Protein AF-A0A453HGP1-F1 (afdb_monomer_lite)

Structure (mmCIF, N/CA/C/O backbone):
data_AF-A0A453HGP1-F1
#
_entry.id   AF-A0A453HGP1-F1
#
loop_
_atom_site.group_PDB
_atom_site.id
_atom_site.type_symbol
_atom_site.label_atom_id
_atom_site.label_alt_id
_atom_site.label_comp_id
_atom_site.label_asym_id
_atom_site.label_entity_id
_atom_site.label_seq_id
_atom_site.pdbx_PDB_ins_code
_atom_site.Cartn_x
_atom_site.Cartn_y
_atom_site.Cartn_z
_atom_site.occupancy
_atom_site.B_iso_or_equiv
_atom_site.auth_seq_id
_atom_site.auth_comp_id
_atom_site.auth_asym_id
_atom_site.auth_atom_id
_atom_site.pdbx_PDB_model_num
ATOM 1 N N . MET A 1 1 ? -3.078 -11.225 -8.364 1.00 53.66 1 MET A N 1
ATOM 2 C CA . MET A 1 1 ? -2.448 -10.036 -8.977 1.00 53.66 1 MET A CA 1
ATOM 3 C C . MET A 1 1 ? -1.332 -10.509 -9.899 1.00 53.66 1 MET A C 1
ATOM 5 O O . MET A 1 1 ? -0.664 -11.462 -9.531 1.00 53.66 1 MET A O 1
ATOM 9 N N . LYS A 1 2 ? -1.194 -9.941 -11.108 1.00 65.69 2 LYS A N 1
ATOM 10 C CA . LYS A 1 2 ? -0.290 -10.464 -12.161 1.00 65.69 2 LYS A CA 1
ATOM 11 C C . LYS A 1 2 ? 1.108 -9.820 -12.184 1.00 65.69 2 LYS A C 1
ATOM 13 O O . LYS A 1 2 ? 2.022 -10.400 -12.752 1.00 65.69 2 LYS A O 1
ATOM 18 N N . PHE A 1 3 ? 1.287 -8.638 -11.590 1.00 74.50 3 PHE A N 1
ATOM 19 C CA . PHE A 1 3 ? 2.574 -7.933 -11.568 1.00 74.50 3 PHE A CA 1
ATOM 20 C C . PHE A 1 3 ? 3.418 -8.357 -10.356 1.00 74.50 3 PHE A C 1
ATOM 22 O O . PHE A 1 3 ? 2.921 -8.286 -9.232 1.00 74.50 3 PHE A O 1
ATOM 29 N N . LYS A 1 4 ? 4.672 -8.790 -10.587 1.00 80.38 4 LYS A N 1
ATOM 30 C CA . LYS A 1 4 ? 5.626 -9.256 -9.551 1.00 80.38 4 LYS A CA 1
ATOM 31 C C . LYS A 1 4 ? 4.974 -10.229 -8.548 1.00 80.38 4 LYS A C 1
ATOM 33 O O . LYS A 1 4 ? 5.109 -10.063 -7.339 1.00 80.38 4 LYS A O 1
ATOM 38 N N . ASP A 1 5 ? 4.165 -11.159 -9.061 1.00 83.75 5 ASP A N 1
ATOM 39 C CA . ASP A 1 5 ? 3.382 -12.148 -8.297 1.00 83.75 5 ASP A CA 1
ATOM 40 C C . ASP A 1 5 ? 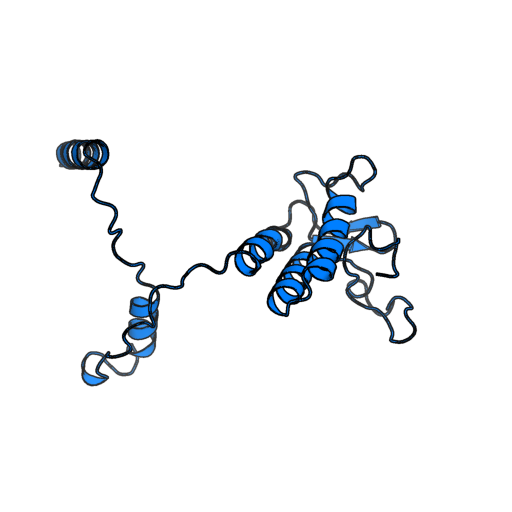2.414 -11.570 -7.243 1.00 83.75 5 ASP A C 1
ATOM 42 O O . ASP A 1 5 ? 1.852 -12.293 -6.425 1.00 83.75 5 ASP A O 1
ATOM 46 N N . GLY A 1 6 ? 2.156 -10.259 -7.289 1.00 84.31 6 GLY A N 1
ATOM 47 C CA . GLY A 1 6 ? 1.377 -9.535 -6.286 1.00 84.31 6 GLY A CA 1
ATOM 48 C C . GLY A 1 6 ? 2.183 -9.041 -5.084 1.00 84.31 6 GLY A C 1
ATOM 49 O O . GLY A 1 6 ? 1.628 -8.342 -4.243 1.00 84.31 6 GLY A O 1
ATOM 50 N N . ASN A 1 7 ? 3.493 -9.288 -5.034 1.00 91.81 7 ASN A N 1
ATOM 51 C CA . ASN A 1 7 ? 4.357 -8.995 -3.882 1.00 91.81 7 ASN A CA 1
ATOM 52 C C . ASN A 1 7 ? 4.848 -7.538 -3.824 1.00 91.81 7 ASN A C 1
ATOM 54 O O . ASN A 1 7 ? 5.888 -7.242 -3.227 1.00 91.81 7 ASN A O 1
ATOM 58 N N . ARG A 1 8 ? 4.146 -6.630 -4.511 1.00 93.50 8 ARG A N 1
ATOM 59 C CA . ARG A 1 8 ? 4.478 -5.201 -4.570 1.00 93.50 8 ARG A CA 1
ATOM 60 C C . ARG A 1 8 ? 3.305 -4.272 -4.286 1.00 93.50 8 ARG A C 1
ATOM 62 O O . ARG A 1 8 ? 3.539 -3.081 -4.148 1.00 93.50 8 ARG A O 1
ATOM 69 N N . GLY A 1 9 ? 2.081 -4.787 -4.180 1.00 95.62 9 GLY A N 1
ATOM 70 C CA . GLY A 1 9 ? 0.858 -3.988 -4.083 1.00 95.62 9 GLY A CA 1
ATOM 71 C C . GLY A 1 9 ? 0.178 -3.788 -5.440 1.00 95.62 9 GLY A C 1
ATOM 72 O O . GLY A 1 9 ? 0.463 -4.510 -6.399 1.00 95.62 9 GLY A O 1
ATOM 73 N N . ALA A 1 10 ? -0.743 -2.826 -5.516 1.00 96.94 10 ALA A N 1
ATOM 74 C CA . ALA A 1 10 ? -1.541 -2.574 -6.713 1.00 96.94 10 ALA A CA 1
ATOM 75 C C . ALA A 1 10 ? -0.898 -1.493 -7.597 1.00 96.94 10 ALA A C 1
ATOM 77 O O . ALA A 1 10 ? -0.698 -0.362 -7.154 1.00 96.94 10 ALA A O 1
ATOM 78 N N . ILE A 1 11 ? -0.587 -1.838 -8.851 1.00 96.06 11 ILE A N 1
ATOM 79 C CA . ILE A 1 11 ? -0.127 -0.871 -9.859 1.00 96.06 11 ILE A CA 1
ATOM 80 C C . ILE A 1 11 ? -1.279 0.067 -10.234 1.00 96.06 11 ILE A C 1
ATOM 82 O O . ILE A 1 11 ? -2.419 -0.378 -10.370 1.00 96.06 11 ILE A O 1
ATOM 86 N N . ASN A 1 12 ? -0.986 1.353 -10.412 1.00 97.00 12 ASN A N 1
ATOM 87 C CA . ASN A 1 12 ? -2.003 2.358 -10.715 1.00 97.00 12 ASN A CA 1
ATOM 88 C C . ASN A 1 12 ? -2.658 2.160 -12.091 1.00 97.00 12 ASN A C 1
ATOM 90 O O . ASN A 1 12 ? -3.848 2.425 -12.239 1.00 97.00 12 ASN A O 1
ATOM 94 N N . GLY A 1 13 ? -1.893 1.728 -13.099 1.00 95.62 13 GLY A N 1
ATOM 95 C CA . GLY A 1 13 ? -2.363 1.602 -14.475 1.00 95.62 13 GLY A CA 1
ATOM 96 C C . GLY A 1 13 ? -2.046 0.241 -15.089 1.00 95.62 13 GLY A C 1
ATOM 97 O O . GLY A 1 13 ? -0.892 -0.183 -15.160 1.00 95.62 13 GLY A O 1
ATOM 98 N N . MET A 1 14 ? -3.087 -0.433 -15.574 1.00 95.44 14 MET A N 1
ATOM 99 C CA . MET A 1 14 ? -2.992 -1.691 -16.311 1.00 95.44 14 MET A CA 1
ATOM 100 C C . MET A 1 14 ? -4.024 -1.689 -17.438 1.00 95.44 14 MET A C 1
ATOM 102 O O . MET A 1 14 ? -5.187 -1.345 -17.223 1.00 95.44 14 MET A O 1
ATOM 106 N N . TRP A 1 15 ? -3.603 -2.081 -18.636 1.00 94.44 15 TRP A N 1
ATOM 107 C CA . TRP A 1 15 ? -4.495 -2.259 -19.775 1.00 94.44 15 TRP A CA 1
ATOM 108 C C . TRP A 1 15 ? -5.385 -3.499 -19.594 1.00 94.44 15 TRP A C 1
ATOM 110 O O . TRP A 1 15 ? -5.013 -4.426 -18.870 1.00 94.44 15 TRP A O 1
ATOM 120 N N . PRO A 1 16 ? -6.548 -3.579 -20.273 1.00 94.00 16 PRO A N 1
ATOM 121 C CA . PRO A 1 16 ? -7.435 -4.744 -20.188 1.00 94.00 16 PRO A CA 1
ATOM 122 C C . PRO A 1 16 ? -6.778 -6.079 -20.580 1.00 94.00 16 PRO A C 1
ATOM 124 O O . PRO A 1 16 ? -7.220 -7.136 -20.134 1.00 94.00 16 PRO A O 1
ATOM 127 N N . ASP A 1 17 ? -5.717 -6.042 -21.391 1.00 93.31 17 ASP A N 1
ATOM 128 C CA . ASP A 1 17 ? -4.921 -7.217 -21.770 1.00 93.31 17 ASP A CA 1
ATOM 129 C C . ASP A 1 17 ? -3.937 -7.678 -20.671 1.00 93.31 17 ASP A C 1
ATOM 131 O O . ASP A 1 17 ? -3.339 -8.751 -20.772 1.00 93.31 17 ASP A O 1
ATOM 135 N N . GLY A 1 18 ? -3.810 -6.911 -19.584 1.00 89.25 18 GLY A N 1
ATOM 136 C CA . GLY A 1 18 ? -2.928 -7.174 -18.452 1.00 89.25 18 GLY A CA 1
ATOM 137 C C . GLY A 1 18 ? -1.529 -6.566 -18.573 1.00 89.25 18 GLY A C 1
ATOM 138 O O . GLY A 1 18 ? -0.714 -6.786 -17.675 1.00 89.25 18 GLY A O 1
ATOM 139 N N . THR A 1 19 ? -1.233 -5.820 -19.641 1.00 93.19 19 THR A N 1
ATOM 140 C CA . THR A 1 19 ? 0.034 -5.089 -19.783 1.00 93.19 19 THR A CA 1
ATOM 141 C C . THR A 1 19 ? 0.042 -3.817 -18.930 1.00 93.19 19 THR A C 1
ATOM 143 O O . THR A 1 19 ? -1.005 -3.248 -18.618 1.00 93.19 19 THR A O 1
ATOM 146 N N . LEU A 1 20 ? 1.228 -3.375 -18.502 1.00 92.75 20 LEU A N 1
ATOM 147 C CA . LEU A 1 20 ? 1.363 -2.152 -17.705 1.00 92.75 20 LEU A CA 1
ATOM 148 C C . LEU A 1 20 ? 1.079 -0.916 -18.559 1.00 92.75 20 LEU A C 1
ATOM 150 O O . LEU A 1 20 ? 1.526 -0.825 -19.704 1.00 92.75 20 LEU A O 1
ATOM 154 N N . ASP A 1 21 ? 0.387 0.062 -17.981 1.00 95.56 21 ASP A N 1
ATOM 155 C CA . ASP A 1 21 ? 0.220 1.357 -18.627 1.00 95.56 21 ASP A CA 1
ATOM 156 C C . ASP A 1 21 ? 1.483 2.216 -18.451 1.00 95.56 21 ASP A C 1
ATOM 158 O O . ASP A 1 21 ? 1.795 2.696 -17.359 1.00 95.56 21 ASP A O 1
ATOM 162 N N . MET A 1 22 ? 2.194 2.436 -19.558 1.00 94.81 22 MET A N 1
ATOM 163 C CA . MET A 1 22 ? 3.429 3.224 -19.624 1.00 94.81 22 MET A CA 1
ATOM 164 C C . MET A 1 22 ? 3.201 4.674 -20.088 1.00 94.81 22 MET A C 1
ATOM 166 O O . MET A 1 22 ? 4.166 5.373 -20.396 1.00 94.81 22 MET A O 1
ATOM 170 N N . SER A 1 23 ? 1.948 5.139 -20.169 1.00 95.50 23 SER A N 1
ATOM 171 C CA . SER A 1 23 ? 1.604 6.477 -20.672 1.00 95.50 23 SER A CA 1
ATOM 172 C C . SER A 1 23 ? 2.097 7.618 -19.778 1.00 95.50 23 SER A C 1
ATOM 174 O O . SER A 1 23 ? 2.385 8.710 -20.273 1.00 95.50 23 SER A O 1
ATOM 176 N N . THR A 1 24 ? 2.223 7.385 -18.468 1.00 96.38 24 THR A N 1
ATOM 177 C CA . THR A 1 24 ? 2.687 8.389 -17.506 1.00 96.38 24 THR A CA 1
ATOM 178 C C . THR A 1 24 ? 3.641 7.789 -16.478 1.00 96.38 24 THR A C 1
ATOM 180 O O . THR A 1 24 ? 3.714 6.580 -16.276 1.00 96.38 24 THR A O 1
ATOM 183 N N . MET A 1 25 ? 4.363 8.651 -15.759 1.00 95.88 25 MET A N 1
ATOM 184 C CA . MET A 1 25 ? 5.159 8.204 -14.614 1.00 95.88 25 MET A CA 1
ATOM 185 C C . MET A 1 25 ? 4.284 7.576 -13.522 1.00 95.88 25 MET A C 1
ATOM 187 O O . MET A 1 25 ? 4.718 6.634 -12.876 1.00 95.88 25 MET A O 1
ATOM 191 N N . GLN A 1 26 ? 3.072 8.091 -13.317 1.00 97.06 26 GLN A N 1
ATOM 192 C CA . GLN A 1 26 ? 2.200 7.683 -12.218 1.00 97.06 26 GLN A CA 1
ATOM 193 C C . GLN A 1 26 ? 1.472 6.369 -12.514 1.00 97.06 26 GLN A C 1
ATOM 195 O O . GLN A 1 26 ? 1.216 5.604 -11.592 1.00 97.06 26 GLN A O 1
ATOM 200 N N . SER A 1 27 ? 1.162 6.079 -13.781 1.00 96.12 27 SER A N 1
ATOM 201 C CA . SER A 1 27 ? 0.488 4.837 -14.185 1.00 96.12 27 SER A CA 1
ATOM 202 C C . SER A 1 27 ? 1.353 3.598 -13.935 1.00 96.12 27 SER A C 1
ATOM 204 O O . SER A 1 27 ? 0.837 2.557 -13.538 1.00 96.12 27 SER A O 1
ATOM 206 N N . ARG A 1 28 ? 2.678 3.734 -14.066 1.00 95.38 28 ARG A N 1
ATOM 207 C CA . ARG A 1 28 ? 3.669 2.679 -13.785 1.00 95.38 28 ARG A CA 1
ATOM 208 C C . ARG A 1 28 ? 4.126 2.601 -12.323 1.00 95.38 28 ARG A C 1
ATOM 210 O O . ARG A 1 28 ? 5.096 1.911 -12.016 1.00 95.38 28 ARG A O 1
ATOM 217 N N . GLU A 1 29 ? 3.477 3.336 -11.428 1.00 97.44 29 GLU A N 1
ATOM 218 C CA . GLU A 1 29 ? 3.788 3.330 -10.001 1.00 97.44 29 GLU A CA 1
ATOM 219 C C . GLU A 1 29 ? 2.778 2.510 -9.202 1.00 97.44 29 GLU A C 1
ATOM 221 O O . GLU A 1 29 ? 1.609 2.373 -9.564 1.00 97.44 29 GLU A O 1
ATOM 226 N N . ILE A 1 30 ? 3.247 2.011 -8.066 1.00 98.00 30 ILE A N 1
ATOM 227 C CA . ILE A 1 30 ? 2.429 1.466 -6.994 1.00 98.00 30 ILE A CA 1
ATOM 228 C C . ILE A 1 30 ? 2.455 2.470 -5.860 1.00 98.00 30 ILE A C 1
ATOM 230 O O . ILE A 1 30 ? 3.527 2.863 -5.400 1.00 98.00 30 ILE A O 1
ATOM 234 N N . TRP A 1 31 ? 1.279 2.908 -5.424 1.00 98.44 31 TRP A N 1
ATOM 235 C CA . TRP A 1 31 ? 1.145 3.848 -4.316 1.00 98.44 31 TRP A CA 1
ATOM 236 C C . TRP A 1 31 ? 0.670 3.076 -3.081 1.00 98.44 31 TRP A C 1
ATOM 238 O O . TRP A 1 31 ? -0.473 2.606 -3.070 1.00 98.44 31 TRP A O 1
ATOM 248 N N . PRO A 1 32 ? 1.485 2.930 -2.018 1.00 98.12 32 PRO A N 1
ATOM 249 C CA . PRO A 1 32 ? 1.130 2.120 -0.851 1.00 98.12 32 PRO A CA 1
ATOM 250 C C . PRO A 1 32 ? -0.156 2.593 -0.186 1.00 98.12 32 PRO A C 1
ATOM 252 O O . PRO A 1 32 ? -1.011 1.791 0.173 1.00 98.12 32 PRO A O 1
ATOM 255 N N . GLY A 1 33 ? -0.331 3.913 -0.084 1.00 98.38 33 GLY A N 1
ATOM 256 C CA . GLY A 1 33 ? -1.546 4.494 0.477 1.00 98.38 33 GLY A CA 1
ATOM 257 C C . GLY A 1 33 ? -2.802 4.196 -0.347 1.00 98.38 33 GLY A C 1
ATOM 258 O O . GLY A 1 33 ? -3.847 3.908 0.228 1.00 98.38 33 GLY A O 1
ATOM 259 N N . VAL A 1 34 ? -2.701 4.204 -1.682 1.00 98.50 34 VAL A N 1
ATOM 260 C CA . VAL A 1 34 ? -3.815 3.803 -2.564 1.00 98.50 34 VAL A CA 1
ATOM 261 C C . VAL A 1 34 ? -4.068 2.306 -2.453 1.00 98.50 34 VAL A C 1
ATOM 263 O O . VAL A 1 34 ? -5.216 1.895 -2.359 1.00 98.50 34 VAL A O 1
ATOM 266 N N . THR A 1 35 ? -3.012 1.495 -2.386 1.00 98.44 35 THR A N 1
ATOM 267 C CA . THR A 1 35 ? -3.125 0.040 -2.232 1.00 98.44 35 THR A CA 1
ATOM 268 C C . THR A 1 35 ? -3.831 -0.332 -0.926 1.00 98.44 35 THR A C 1
ATOM 270 O O . THR A 1 35 ? -4.727 -1.170 -0.938 1.00 98.44 35 THR A O 1
ATOM 273 N N . TYR A 1 36 ? -3.501 0.321 0.193 1.00 98.56 36 TYR A N 1
ATOM 274 C CA . TYR A 1 36 ? -4.200 0.096 1.460 1.00 98.56 36 TYR A CA 1
ATOM 275 C C . TYR A 1 36 ? -5.655 0.570 1.436 1.00 98.56 36 TYR A C 1
ATOM 277 O O . TYR A 1 36 ? -6.525 -0.122 1.959 1.00 98.56 36 TYR A O 1
ATOM 285 N N . ALA A 1 37 ? -5.943 1.714 0.810 1.00 98.50 37 ALA A N 1
ATOM 286 C CA . ALA A 1 37 ? -7.319 2.181 0.642 1.00 98.50 37 ALA A CA 1
ATOM 287 C C . ALA A 1 37 ? -8.145 1.230 -0.247 1.00 98.50 37 ALA A C 1
ATOM 289 O O . ALA A 1 37 ? -9.299 0.933 0.066 1.00 98.50 37 ALA A O 1
ATOM 290 N N . LEU A 1 38 ? -7.542 0.702 -1.316 1.00 98.31 38 LEU A N 1
ATOM 291 C CA . LEU A 1 38 ? -8.141 -0.319 -2.174 1.00 98.31 38 LEU A CA 1
ATOM 292 C C . LEU A 1 38 ? -8.403 -1.610 -1.393 1.00 98.31 38 LEU A C 1
ATOM 294 O O . LEU A 1 38 ? -9.506 -2.138 -1.459 1.00 98.31 38 LEU A O 1
ATOM 298 N N . ALA A 1 39 ? -7.432 -2.077 -0.607 1.00 98.44 39 ALA A N 1
ATOM 299 C CA . ALA A 1 39 ? -7.589 -3.244 0.255 1.00 98.44 39 ALA A CA 1
ATOM 300 C C . ALA A 1 39 ? -8.730 -3.067 1.271 1.00 98.44 39 ALA A C 1
ATOM 302 O O . ALA A 1 39 ? -9.552 -3.964 1.438 1.00 98.44 39 ALA A O 1
ATOM 303 N N . ALA A 1 40 ? -8.825 -1.898 1.911 1.00 98.06 40 ALA A N 1
ATOM 304 C CA . ALA A 1 40 ? -9.930 -1.583 2.813 1.00 98.06 40 ALA A CA 1
ATOM 305 C C . ALA A 1 40 ? -11.285 -1.600 2.086 1.00 98.06 40 ALA A C 1
ATOM 307 O O . ALA A 1 40 ? -12.252 -2.137 2.619 1.00 98.06 40 ALA A O 1
ATOM 308 N N . SER A 1 41 ? -11.341 -1.070 0.861 1.00 97.88 41 SER A N 1
ATOM 309 C CA . SER A 1 41 ? -12.556 -1.075 0.033 1.00 97.88 41 SER A CA 1
ATOM 310 C C . SER A 1 41 ? -12.959 -2.499 -0.363 1.00 97.88 41 SER A C 1
ATOM 312 O O . SER A 1 41 ? -14.119 -2.864 -0.234 1.00 97.88 41 SER A O 1
ATOM 314 N N . MET A 1 42 ? -11.998 -3.340 -0.760 1.00 97.94 42 MET A N 1
ATOM 315 C CA . MET A 1 42 ? -12.236 -4.765 -1.024 1.00 97.94 42 MET A CA 1
ATOM 316 C C . MET A 1 42 ? -12.846 -5.462 0.197 1.00 97.94 42 MET A C 1
ATOM 318 O O . MET A 1 42 ? -13.846 -6.158 0.067 1.00 97.94 42 MET A O 1
ATOM 322 N N . ILE A 1 43 ? -12.300 -5.223 1.394 1.00 97.56 43 ILE A N 1
ATOM 323 C CA . ILE A 1 43 ? -12.830 -5.795 2.640 1.00 97.56 43 ILE A CA 1
ATOM 324 C C . ILE A 1 43 ? -14.258 -5.298 2.916 1.00 97.56 43 ILE A C 1
ATOM 326 O O . ILE A 1 43 ? -15.106 -6.098 3.305 1.00 97.56 43 ILE A O 1
ATOM 330 N N . GLN A 1 44 ? -14.544 -4.010 2.691 1.00 94.94 44 GLN A N 1
ATOM 331 C CA . GLN A 1 44 ? -15.892 -3.443 2.850 1.00 94.94 44 GLN A CA 1
ATOM 332 C C . GLN A 1 44 ? -16.913 -4.079 1.897 1.00 94.94 44 GLN A C 1
ATOM 334 O O . GLN A 1 44 ? -18.051 -4.309 2.296 1.00 94.94 44 GLN A O 1
ATOM 339 N N . GLU A 1 45 ? -16.489 -4.426 0.684 1.00 95.88 45 GLU A N 1
ATOM 340 C CA . GLU A 1 45 ? -17.303 -5.122 -0.322 1.00 95.88 45 GLU A CA 1
ATOM 341 C C . GLU A 1 45 ? -17.325 -6.656 -0.136 1.00 95.88 45 GLU A C 1
ATOM 343 O O . GLU A 1 45 ? -17.829 -7.389 -0.984 1.00 95.88 45 GLU A O 1
ATOM 348 N N . GLY A 1 46 ? -16.779 -7.176 0.970 1.00 95.12 46 GLY A N 1
ATOM 349 C CA . GLY A 1 46 ? -16.782 -8.608 1.293 1.00 95.12 46 GLY A CA 1
ATOM 350 C C . GLY A 1 46 ? -15.673 -9.434 0.629 1.00 95.12 46 GLY A C 1
ATOM 351 O O . GLY A 1 46 ? -15.594 -10.640 0.858 1.00 95.12 46 GLY A O 1
ATOM 352 N N . MET A 1 47 ? -14.774 -8.806 -0.130 1.00 97.81 47 MET A N 1
ATOM 353 C CA . MET A 1 47 ? -13.595 -9.423 -0.755 1.00 97.81 47 MET A CA 1
ATOM 354 C C . MET A 1 47 ? -12.411 -9.457 0.225 1.00 97.81 47 MET A C 1
ATOM 356 O O . MET A 1 47 ? -11.377 -8.810 0.030 1.00 9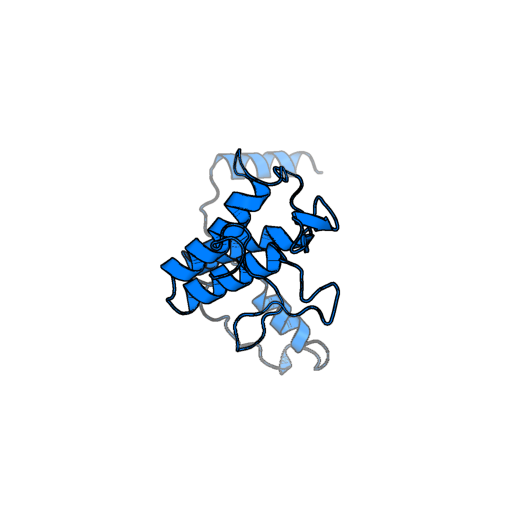7.81 47 MET A O 1
ATOM 360 N N . VAL A 1 48 ? -12.596 -10.141 1.356 1.00 96.81 48 VAL A N 1
ATOM 361 C CA . VAL A 1 48 ? -11.660 -10.079 2.491 1.00 96.81 48 VAL A CA 1
ATOM 362 C C . VAL A 1 48 ? -10.285 -10.647 2.130 1.00 96.81 48 VAL A C 1
ATOM 364 O O . VAL A 1 48 ? -9.265 -10.022 2.427 1.00 96.81 48 VAL A O 1
ATOM 367 N N . GLU A 1 49 ? -10.245 -11.804 1.467 1.00 97.06 49 GLU A N 1
ATOM 368 C CA . GLU A 1 49 ? -8.993 -12.461 1.075 1.00 97.06 49 GLU A CA 1
ATOM 369 C C . GLU A 1 49 ? -8.215 -11.622 0.055 1.00 97.06 49 GLU A C 1
ATOM 371 O O . GLU A 1 49 ? -7.010 -11.414 0.205 1.00 97.06 49 GLU A O 1
ATOM 376 N N . GLU A 1 50 ? -8.895 -11.077 -0.955 1.00 97.31 50 GLU A N 1
ATOM 377 C CA . GLU A 1 50 ? -8.295 -10.205 -1.961 1.00 97.31 50 GLU A CA 1
ATOM 378 C C . GLU A 1 50 ? -7.788 -8.901 -1.353 1.00 97.31 50 GLU A C 1
ATOM 380 O O . GLU A 1 50 ? -6.708 -8.435 -1.727 1.00 97.31 50 GLU A O 1
ATOM 385 N N . GLY A 1 51 ? -8.528 -8.331 -0.399 1.00 97.88 51 GLY A N 1
ATOM 386 C CA . GLY A 1 51 ? -8.115 -7.138 0.327 1.00 97.88 51 GLY A CA 1
ATOM 387 C C . GLY A 1 51 ? -6.810 -7.365 1.087 1.00 97.88 51 GLY A C 1
ATOM 388 O O . GLY A 1 51 ? -5.846 -6.619 0.895 1.00 97.88 51 GLY A O 1
ATOM 389 N N . PHE A 1 52 ? -6.724 -8.437 1.879 1.00 97.94 52 PHE A N 1
ATOM 390 C CA . PHE A 1 52 ? -5.488 -8.770 2.591 1.00 97.94 52 PHE A CA 1
ATOM 391 C C . PHE A 1 52 ? -4.340 -9.109 1.648 1.00 97.94 52 PHE A C 1
ATOM 393 O O . PHE A 1 52 ? -3.248 -8.581 1.833 1.00 97.94 52 PHE A O 1
ATOM 400 N N . LYS A 1 53 ? -4.581 -9.897 0.597 1.00 97.25 53 LYS A N 1
ATOM 401 C CA . LYS A 1 53 ? -3.562 -10.212 -0.414 1.00 97.25 53 LYS A CA 1
ATOM 402 C C . LYS A 1 53 ? -3.046 -8.960 -1.130 1.00 97.25 53 LYS A C 1
ATOM 404 O O . LYS A 1 53 ? -1.873 -8.868 -1.483 1.00 97.25 53 LYS A O 1
ATOM 409 N N . THR A 1 54 ? -3.912 -7.972 -1.338 1.00 97.44 54 THR A N 1
ATOM 410 C CA . THR A 1 54 ? -3.538 -6.680 -1.927 1.00 97.44 54 THR A CA 1
ATOM 411 C C . THR A 1 54 ? -2.646 -5.870 -0.985 1.00 97.44 54 THR A C 1
ATOM 413 O O . THR A 1 54 ? -1.608 -5.359 -1.410 1.00 97.44 54 THR A O 1
ATOM 416 N N . ALA A 1 55 ? -3.003 -5.797 0.300 1.00 97.81 55 ALA A N 1
ATOM 417 C CA . ALA A 1 55 ? -2.203 -5.129 1.327 1.00 97.81 55 ALA A CA 1
ATOM 418 C C . ALA A 1 55 ? -0.868 -5.848 1.613 1.00 97.81 55 ALA A C 1
ATOM 420 O O . ALA A 1 55 ? 0.152 -5.191 1.829 1.00 97.81 55 ALA A O 1
ATOM 421 N N . GLU A 1 56 ? -0.853 -7.181 1.568 1.00 97.06 56 GLU A N 1
ATOM 422 C CA . GLU A 1 56 ? 0.326 -8.030 1.774 1.00 97.06 56 GLU A CA 1
ATOM 423 C C . GLU A 1 56 ? 1.445 -7.701 0.776 1.00 97.06 56 GLU A C 1
ATOM 425 O O . GLU A 1 56 ? 2.617 -7.662 1.145 1.00 97.06 56 GLU A O 1
ATOM 430 N N . GLY A 1 57 ? 1.102 -7.335 -0.461 1.00 96.50 57 GLY A N 1
ATOM 431 C CA . GLY A 1 57 ? 2.088 -6.873 -1.436 1.00 96.50 57 GLY A CA 1
ATOM 432 C C . GLY A 1 57 ? 2.884 -5.645 -0.973 1.00 96.50 57 GLY A C 1
ATOM 433 O O . GLY A 1 57 ? 4.083 -5.547 -1.234 1.00 96.50 57 GLY A O 1
ATOM 434 N N . VAL A 1 58 ? 2.252 -4.728 -0.235 1.00 97.06 58 VAL A N 1
ATOM 435 C CA . VAL A 1 58 ? 2.929 -3.563 0.360 1.00 97.06 58 VAL A CA 1
ATOM 436 C C . VAL A 1 58 ? 3.807 -3.986 1.536 1.00 97.06 58 VAL A C 1
ATOM 438 O O . VAL A 1 58 ? 4.917 -3.474 1.683 1.00 97.06 58 VAL A O 1
ATOM 441 N N . TYR A 1 59 ? 3.348 -4.939 2.352 1.00 96.44 59 TYR A N 1
ATOM 442 C CA . TYR A 1 59 ? 4.153 -5.529 3.423 1.00 96.44 59 TYR A CA 1
ATOM 443 C C . TYR A 1 59 ? 5.421 -6.191 2.868 1.00 96.44 59 TYR A C 1
ATOM 445 O O . TYR A 1 59 ? 6.520 -5.889 3.334 1.00 96.44 59 TYR A O 1
ATOM 453 N N . HIS A 1 60 ? 5.298 -7.016 1.826 1.00 96.50 60 HIS A N 1
ATOM 454 C CA . HIS A 1 60 ? 6.448 -7.650 1.187 1.00 96.50 60 HIS A CA 1
ATOM 455 C C . HIS A 1 60 ? 7.432 -6.632 0.614 1.00 96.50 60 HIS A C 1
ATOM 457 O O . HIS A 1 60 ? 8.636 -6.783 0.801 1.00 96.50 60 HIS A O 1
ATOM 463 N N . ALA A 1 61 ? 6.944 -5.575 -0.034 1.00 95.38 61 ALA A N 1
ATOM 464 C CA . ALA A 1 61 ? 7.811 -4.534 -0.569 1.00 95.38 61 ALA A CA 1
ATOM 465 C C . ALA A 1 61 ? 8.511 -3.721 0.531 1.00 95.38 61 ALA A C 1
ATOM 467 O O . ALA A 1 61 ? 9.710 -3.484 0.447 1.00 95.38 61 ALA A O 1
ATOM 468 N N . ALA A 1 62 ? 7.790 -3.275 1.560 1.00 95.94 62 ALA A N 1
ATOM 469 C CA . ALA A 1 62 ? 8.320 -2.294 2.507 1.00 95.94 62 ALA A CA 1
ATOM 470 C C . ALA A 1 62 ? 8.965 -2.906 3.763 1.00 95.94 62 ALA A C 1
ATOM 472 O O . ALA A 1 62 ? 9.901 -2.315 4.300 1.00 95.94 62 ALA A O 1
ATOM 473 N N . TRP A 1 63 ? 8.479 -4.058 4.233 1.00 95.00 63 TRP A N 1
ATOM 474 C CA . TRP A 1 63 ? 8.778 -4.592 5.570 1.00 95.00 63 TRP A CA 1
ATOM 475 C C . TRP A 1 63 ? 9.425 -5.982 5.583 1.00 95.00 63 TRP A C 1
ATOM 477 O O . TRP A 1 63 ? 10.033 -6.339 6.591 1.00 95.00 63 TRP A O 1
ATOM 487 N N . SER A 1 64 ? 9.308 -6.769 4.508 1.00 94.81 64 SER A N 1
ATOM 488 C CA . SER A 1 64 ? 9.958 -8.087 4.423 1.00 94.81 64 SER A CA 1
ATOM 489 C C . SER A 1 64 ? 11.486 -7.970 4.398 1.00 94.81 64 SER A C 1
ATOM 491 O O . SER A 1 64 ? 12.036 -7.012 3.855 1.00 94.81 64 SER A O 1
ATOM 493 N N . SER A 1 65 ? 12.178 -8.994 4.909 1.00 91.81 65 SER A N 1
ATOM 494 C CA . SER A 1 65 ? 13.638 -9.134 4.802 1.00 91.81 65 SER A CA 1
ATOM 495 C C . SER A 1 65 ? 14.131 -9.211 3.355 1.00 91.81 65 SER A C 1
ATOM 497 O O . SER A 1 65 ? 15.257 -8.820 3.071 1.00 91.81 65 SER A O 1
ATOM 499 N N . GLU A 1 66 ? 13.284 -9.699 2.449 1.00 90.94 66 GLU A N 1
ATOM 500 C CA . GLU A 1 66 ? 13.541 -9.785 1.002 1.00 90.94 66 GLU A CA 1
ATOM 501 C C . GLU A 1 66 ? 12.913 -8.609 0.228 1.00 90.94 66 GLU A C 1
ATOM 503 O O . GLU A 1 66 ? 12.830 -8.622 -1.001 1.00 90.94 66 GLU A O 1
ATOM 508 N N . GLY A 1 67 ? 12.403 -7.611 0.956 1.00 92.31 67 GLY A N 1
ATOM 509 C CA . GLY A 1 67 ? 11.774 -6.423 0.398 1.00 92.31 67 GLY A CA 1
ATOM 510 C C . GLY A 1 67 ? 12.776 -5.376 -0.091 1.00 92.31 67 GLY A C 1
ATOM 511 O O . GLY A 1 67 ? 13.972 -5.608 -0.229 1.00 92.31 67 GLY A O 1
ATOM 512 N N . LEU A 1 68 ? 12.262 -4.173 -0.327 1.00 94.62 68 LEU A N 1
ATOM 513 C CA . LEU A 1 68 ? 12.988 -3.016 -0.851 1.00 94.62 68 LEU A CA 1
ATOM 514 C C . LEU A 1 68 ? 13.591 -2.123 0.251 1.00 94.62 68 LEU A C 1
ATOM 516 O O . LEU A 1 68 ? 14.214 -1.107 -0.047 1.00 94.62 68 LEU A O 1
ATOM 520 N N . GLY A 1 69 ? 13.422 -2.488 1.527 1.00 94.88 69 GLY A N 1
ATOM 521 C CA . GLY A 1 69 ? 14.084 -1.816 2.652 1.00 94.88 69 GLY A CA 1
ATOM 522 C C . GLY A 1 69 ? 13.447 -0.492 3.089 1.00 94.88 69 GLY A C 1
ATOM 523 O O . GLY A 1 69 ? 14.149 0.431 3.503 1.00 94.88 69 GLY A O 1
ATOM 524 N N . TYR A 1 70 ? 12.118 -0.377 3.025 1.00 96.69 70 TYR A N 1
ATOM 525 C CA . TYR A 1 70 ? 11.403 0.866 3.362 1.00 96.69 70 TYR A CA 1
ATOM 526 C C . TYR A 1 70 ? 10.841 0.920 4.789 1.00 96.69 70 TYR A C 1
ATOM 528 O O . TYR A 1 70 ? 10.050 1.812 5.105 1.00 96.69 70 TYR A O 1
ATOM 536 N N . ALA A 1 71 ? 11.242 -0.004 5.664 1.00 94.75 71 ALA A N 1
ATOM 537 C CA . ALA A 1 71 ? 10.811 -0.025 7.056 1.00 94.75 71 ALA A CA 1
ATOM 538 C C . ALA A 1 71 ? 11.067 1.334 7.729 1.00 94.75 71 ALA A C 1
ATOM 540 O O . ALA A 1 71 ? 12.158 1.892 7.633 1.00 94.75 71 ALA A O 1
ATOM 541 N N . PHE A 1 72 ? 10.041 1.868 8.398 1.00 96.50 72 PHE A N 1
ATOM 542 C CA . PHE A 1 72 ? 10.048 3.187 9.057 1.00 96.50 72 PHE A CA 1
ATOM 543 C C . PHE A 1 72 ? 10.233 4.409 8.138 1.00 96.50 72 PHE A C 1
ATOM 545 O O . PHE A 1 72 ? 10.339 5.528 8.632 1.00 96.50 72 PHE A O 1
ATOM 552 N N . GLN A 1 73 ? 10.215 4.224 6.816 1.00 97.38 73 GLN A N 1
ATOM 553 C CA . GLN A 1 73 ? 10.389 5.300 5.835 1.00 97.38 73 GLN A CA 1
ATOM 554 C C . GLN A 1 73 ? 9.536 5.104 4.576 1.00 97.38 73 GLN A C 1
ATOM 556 O O . GLN A 1 73 ? 9.901 5.570 3.498 1.00 97.38 73 GLN A O 1
ATOM 561 N N . THR A 1 74 ? 8.388 4.430 4.705 1.00 98.19 74 THR A N 1
ATOM 562 C CA . THR A 1 74 ? 7.521 4.047 3.582 1.00 98.19 74 THR A CA 1
ATOM 563 C C . THR A 1 74 ? 7.270 5.220 2.617 1.00 98.19 74 THR A C 1
ATOM 565 O O . THR A 1 74 ? 6.811 6.279 3.062 1.00 98.19 74 THR A O 1
ATOM 568 N N . PRO A 1 75 ? 7.574 5.065 1.314 1.00 98.38 75 PRO A N 1
ATOM 569 C CA . PRO A 1 75 ? 7.436 6.138 0.334 1.00 98.38 75 PRO A CA 1
ATOM 570 C C . PRO A 1 75 ? 5.988 6.370 -0.122 1.00 98.38 75 PRO A C 1
ATOM 572 O O . PRO A 1 75 ? 5.088 5.580 0.170 1.00 98.38 75 PRO A O 1
ATOM 575 N N . GLU A 1 76 ? 5.775 7.445 -0.888 1.00 98.31 76 GLU A N 1
ATOM 576 C CA . GLU A 1 76 ? 4.537 7.664 -1.652 1.00 98.31 76 GLU A CA 1
ATOM 577 C C . GLU A 1 76 ? 4.351 6.595 -2.723 1.00 98.31 76 GLU A C 1
ATOM 579 O O . GLU A 1 76 ? 3.223 6.180 -2.989 1.00 98.31 76 GLU A O 1
ATOM 584 N N . SER A 1 77 ? 5.444 6.174 -3.359 1.00 98.19 77 SER A N 1
ATOM 585 C CA . SER A 1 77 ? 5.390 5.192 -4.432 1.00 98.19 77 SER A CA 1
ATOM 586 C C . SER A 1 77 ? 6.699 4.451 -4.664 1.00 98.19 77 SER A C 1
ATOM 588 O O . SER A 1 77 ? 7.766 4.904 -4.246 1.00 98.19 77 SER A O 1
ATOM 590 N N . TRP A 1 78 ? 6.600 3.334 -5.384 1.00 97.94 78 TRP A N 1
ATOM 591 C CA . TRP A 1 78 ? 7.695 2.710 -6.131 1.00 97.94 78 TRP A CA 1
ATOM 592 C C . TRP A 1 78 ? 7.236 2.357 -7.547 1.00 97.94 78 TRP A C 1
ATOM 594 O O . TRP A 1 78 ? 6.051 2.096 -7.768 1.00 97.94 78 TRP A O 1
ATOM 604 N N . ASN A 1 79 ? 8.150 2.390 -8.515 1.00 95.75 79 ASN A N 1
ATOM 605 C CA . ASN A 1 79 ? 7.854 2.069 -9.913 1.00 95.75 79 ASN A CA 1
ATOM 606 C C . ASN A 1 79 ? 8.048 0.571 -10.229 1.00 95.75 79 ASN A C 1
ATOM 608 O O . ASN A 1 79 ? 8.353 -0.244 -9.356 1.00 95.75 79 ASN A O 1
ATOM 612 N N . ASN A 1 80 ? 7.860 0.200 -11.496 1.00 92.94 80 ASN A N 1
ATOM 613 C CA . ASN A 1 80 ? 8.034 -1.170 -11.983 1.00 92.94 80 ASN A CA 1
ATOM 614 C C . ASN A 1 80 ? 9.472 -1.718 -11.852 1.00 92.94 80 ASN A C 1
ATOM 616 O O . ASN A 1 80 ? 9.661 -2.938 -11.876 1.00 92.94 80 ASN A O 1
ATOM 620 N N . ASP A 1 81 ? 10.448 -0.825 -11.697 1.00 94.50 81 ASP A N 1
ATOM 621 C CA . ASP A 1 81 ? 11.873 -1.112 -11.521 1.00 94.50 81 ASP A CA 1
ATOM 622 C C . ASP A 1 81 ? 12.291 -1.063 -10.038 1.00 94.50 81 ASP A C 1
ATOM 624 O O . ASP A 1 81 ? 13.475 -1.118 -9.720 1.00 94.50 81 ASP A O 1
ATOM 628 N N . ASP A 1 82 ? 11.310 -1.025 -9.125 1.00 94.75 82 ASP A N 1
ATOM 629 C CA . ASP A 1 82 ? 11.490 -1.002 -7.670 1.00 94.75 82 ASP A CA 1
ATOM 630 C C . ASP A 1 82 ? 12.209 0.272 -7.146 1.00 94.75 82 ASP A C 1
ATOM 632 O O . ASP A 1 82 ? 12.743 0.301 -6.034 1.00 94.75 82 ASP A O 1
ATOM 636 N N . GLU A 1 83 ? 12.180 1.368 -7.914 1.00 96.19 83 GLU A N 1
ATOM 637 C CA . GLU A 1 83 ? 12.706 2.676 -7.504 1.00 96.19 83 GLU A CA 1
ATOM 638 C C . GLU A 1 83 ? 11.627 3.491 -6.780 1.00 96.19 83 GLU A C 1
ATOM 640 O O . GLU A 1 83 ? 10.508 3.639 -7.278 1.00 96.19 83 GLU A O 1
ATOM 645 N N . TYR A 1 84 ? 11.956 4.052 -5.614 1.00 97.38 84 TYR A N 1
ATOM 646 C CA . TYR A 1 84 ? 11.001 4.802 -4.796 1.00 97.38 84 TYR A CA 1
ATOM 647 C C . TYR A 1 84 ? 10.864 6.273 -5.207 1.00 97.38 84 TYR A C 1
ATOM 649 O O . TYR A 1 84 ? 11.775 6.888 -5.764 1.00 97.38 84 TYR A O 1
ATOM 657 N N . ARG A 1 85 ? 9.757 6.893 -4.784 1.00 98.19 85 ARG A N 1
ATOM 658 C CA . ARG A 1 85 ? 9.572 8.349 -4.789 1.00 98.19 85 ARG A CA 1
ATOM 659 C C . ARG A 1 85 ? 8.995 8.826 -3.457 1.00 98.19 85 ARG A C 1
ATOM 661 O O . ARG A 1 85 ? 7.999 8.297 -2.974 1.00 98.19 85 ARG A O 1
ATOM 668 N N . SER A 1 86 ? 9.613 9.865 -2.888 1.00 97.50 86 SER A N 1
ATOM 669 C CA . SER A 1 86 ? 9.173 10.551 -1.659 1.00 97.50 86 SER A CA 1
ATOM 670 C C . SER A 1 86 ? 9.050 9.632 -0.430 1.00 97.50 86 SER A C 1
ATOM 672 O O . SER A 1 86 ? 7.944 9.260 -0.059 1.00 97.50 86 SER A O 1
ATOM 674 N N . LEU A 1 87 ? 10.175 9.291 0.214 1.00 97.88 87 LEU A N 1
ATOM 675 C CA . LEU A 1 87 ? 10.215 8.539 1.484 1.00 97.88 87 LEU A CA 1
ATOM 676 C C . LEU A 1 87 ? 9.473 9.255 2.624 1.00 97.88 87 LEU A C 1
ATOM 678 O O . LEU A 1 87 ? 9.234 10.463 2.564 1.00 97.88 87 LEU A O 1
ATOM 682 N N . CYS A 1 88 ? 9.168 8.501 3.684 1.00 97.56 88 CYS A N 1
ATOM 683 C CA . CYS A 1 88 ? 8.511 8.996 4.900 1.00 97.56 88 CYS A CA 1
ATOM 684 C C . CYS A 1 88 ? 7.191 9.725 4.602 1.00 97.56 88 CYS A C 1
ATOM 686 O O . CYS A 1 88 ? 6.927 10.812 5.121 1.00 97.56 88 CYS A O 1
ATOM 688 N N . TYR A 1 89 ? 6.375 9.148 3.722 1.00 98.38 89 TYR A N 1
ATOM 689 C CA . TYR A 1 89 ? 5.181 9.811 3.222 1.00 98.38 89 TYR A CA 1
ATOM 690 C C . TYR A 1 89 ? 3.961 9.572 4.113 1.00 98.38 89 TYR A C 1
ATOM 692 O O . TYR A 1 89 ? 3.861 8.575 4.823 1.00 98.38 89 TYR A O 1
ATOM 700 N N . MET A 1 90 ? 2.992 10.486 4.047 1.00 98.56 90 MET A N 1
ATOM 701 C CA . MET A 1 90 ? 1.782 10.432 4.875 1.00 98.56 90 MET A CA 1
ATOM 702 C C . MET A 1 90 ? 0.777 9.376 4.389 1.00 98.56 90 MET A C 1
ATOM 704 O O . MET A 1 90 ? 0.143 8.699 5.195 1.00 98.56 90 MET A O 1
ATOM 708 N N . ARG A 1 91 ? 0.608 9.230 3.069 1.00 98.25 91 ARG A N 1
ATOM 709 C CA . ARG A 1 91 ? -0.460 8.412 2.464 1.00 98.25 91 ARG A CA 1
ATOM 710 C C . ARG A 1 91 ? -0.479 6.936 2.909 1.00 98.25 91 ARG A C 1
ATOM 712 O O . ARG A 1 91 ? -1.577 6.414 3.094 1.00 98.25 91 ARG A O 1
ATOM 719 N N . PRO A 1 92 ? 0.660 6.248 3.129 1.00 98.19 92 PRO A N 1
ATOM 720 C CA . PRO A 1 92 ? 0.676 4.875 3.639 1.00 98.19 92 PRO A CA 1
ATOM 721 C C . PRO A 1 92 ? -0.016 4.671 5.001 1.00 98.19 92 PRO A C 1
ATOM 723 O O . PRO A 1 92 ? -0.375 3.540 5.322 1.00 98.19 92 PRO A O 1
ATOM 726 N N . LEU A 1 93 ? -0.285 5.732 5.777 1.00 98.38 93 LEU A N 1
ATOM 727 C CA . LEU A 1 93 ? -1.105 5.645 6.998 1.00 98.38 93 LEU A CA 1
ATOM 728 C C . LEU A 1 93 ? -2.553 5.192 6.727 1.00 98.38 93 LEU A C 1
ATOM 730 O O . LEU A 1 93 ? -3.247 4.786 7.659 1.00 98.38 93 LEU A O 1
ATOM 734 N N . ALA A 1 94 ? -2.989 5.181 5.461 1.00 98.25 94 ALA A N 1
ATOM 735 C CA . ALA A 1 94 ? -4.261 4.608 5.02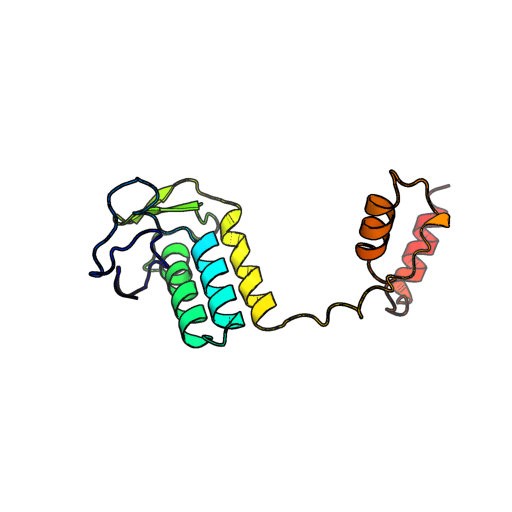3 1.00 98.25 94 ALA A CA 1
ATOM 736 C C . ALA A 1 94 ? -4.439 3.121 5.386 1.00 98.25 94 ALA A C 1
ATOM 738 O O . ALA A 1 94 ? -5.564 2.634 5.346 1.00 98.25 94 ALA A O 1
ATOM 739 N N . ILE A 1 95 ? -3.384 2.406 5.804 1.00 98.31 95 ILE A N 1
ATOM 740 C CA . ILE A 1 95 ? -3.495 1.047 6.362 1.00 98.31 95 ILE A CA 1
ATOM 741 C C . ILE A 1 95 ? -4.534 0.951 7.492 1.00 98.31 95 ILE A C 1
ATOM 743 O O . ILE A 1 95 ? -5.231 -0.052 7.604 1.00 98.31 95 ILE A O 1
ATOM 747 N N . TRP A 1 96 ? -4.730 2.012 8.281 1.00 97.56 96 TRP A N 1
ATOM 748 C CA . TRP A 1 96 ? -5.742 2.034 9.342 1.00 97.56 96 TRP A CA 1
ATOM 749 C C . TRP A 1 96 ? -7.189 1.975 8.828 1.00 97.56 96 TRP A C 1
ATOM 751 O O . TRP A 1 96 ? -8.081 1.571 9.573 1.00 97.56 96 TRP A O 1
ATOM 761 N N . ALA A 1 97 ? -7.436 2.287 7.552 1.00 97.06 97 ALA A N 1
ATOM 762 C CA . ALA A 1 97 ? -8.744 2.077 6.936 1.00 97.06 97 ALA A CA 1
ATOM 763 C C . ALA A 1 97 ? -9.121 0.585 6.877 1.00 97.06 97 ALA A C 1
ATOM 765 O O . ALA A 1 97 ? -10.303 0.255 6.939 1.00 97.06 97 ALA A O 1
ATOM 766 N N . ILE A 1 98 ? -8.138 -0.323 6.832 1.00 97.81 98 ILE A N 1
ATOM 767 C CA . ILE A 1 98 ? -8.379 -1.770 6.926 1.00 97.81 98 ILE A CA 1
ATOM 768 C C . ILE A 1 98 ? -8.932 -2.120 8.309 1.00 97.81 98 ILE A C 1
ATOM 770 O O . ILE A 1 98 ? -9.927 -2.832 8.407 1.00 97.81 98 ILE A O 1
ATOM 774 N N . GLN A 1 99 ? -8.354 -1.569 9.382 1.00 95.75 99 GLN A N 1
ATOM 775 C CA . GLN A 1 99 ? -8.873 -1.780 10.737 1.00 95.75 99 GLN A CA 1
ATOM 776 C C . GLN A 1 99 ? -10.315 -1.274 10.868 1.00 95.75 99 GLN A C 1
ATOM 778 O O . GLN A 1 99 ? -11.147 -1.942 11.481 1.00 95.75 99 GLN A O 1
ATOM 783 N N . TRP A 1 100 ? -10.622 -0.124 10.261 1.00 93.12 100 TRP A N 1
ATOM 784 C CA . TRP A 1 100 ? -11.991 0.385 10.192 1.00 93.12 100 TRP A CA 1
ATOM 785 C C . TRP A 1 100 ? -12.924 -0.573 9.439 1.00 93.12 100 TRP A C 1
ATOM 787 O O . TRP A 1 100 ? -14.018 -0.857 9.914 1.00 93.12 100 TRP A O 1
ATOM 797 N N . ALA A 1 101 ? -12.494 -1.102 8.290 1.00 94.06 101 ALA A N 1
ATOM 798 C CA . ALA A 1 101 ? -13.276 -2.053 7.501 1.00 94.06 101 ALA A CA 1
ATOM 799 C C . ALA A 1 101 ? -13.558 -3.366 8.260 1.00 94.06 101 ALA A C 1
ATOM 801 O O . ALA A 1 101 ? -14.659 -3.900 8.173 1.00 94.06 101 ALA A O 1
ATOM 802 N N . LEU A 1 102 ? -12.592 -3.858 9.043 1.00 93.44 102 LEU A N 1
ATOM 803 C CA . LEU A 1 102 ? -12.721 -5.083 9.845 1.00 93.44 102 LEU A CA 1
ATOM 804 C C . LEU A 1 102 ? -13.571 -4.896 11.102 1.00 93.44 102 LEU A C 1
ATOM 806 O O . LEU A 1 102 ? -14.229 -5.821 11.572 1.00 93.44 102 LEU A O 1
ATOM 810 N N . SER A 1 103 ? -13.490 -3.721 11.713 1.00 89.31 103 SER A N 1
ATOM 811 C CA . SER A 1 103 ? -14.121 -3.419 12.993 1.00 89.31 103 SER A CA 1
ATOM 812 C C . SER A 1 103 ? -14.825 -2.087 12.880 1.00 89.31 103 SER A C 1
ATOM 814 O O . SER A 1 103 ? -14.416 -1.119 13.520 1.00 89.31 103 SER A O 1
ATOM 816 N N . ASN A 1 104 ? -15.868 -2.047 12.047 1.00 74.38 104 ASN A N 1
ATOM 817 C CA . ASN A 1 104 ? -16.637 -0.831 11.840 1.00 74.38 104 ASN A CA 1
ATOM 818 C C . ASN A 1 104 ? -17.153 -0.375 13.213 1.00 74.38 104 ASN A C 1
ATOM 820 O O . ASN A 1 104 ? -17.959 -1.091 13.828 1.00 74.38 104 ASN A O 1
ATOM 824 N N . PRO A 1 105 ? -16.636 0.737 13.763 1.00 67.94 105 PRO A N 1
ATOM 825 C CA . PRO A 1 105 ? -17.044 1.154 15.084 1.00 67.94 105 PRO A CA 1
ATOM 826 C C . PRO A 1 105 ? -18.540 1.423 15.030 1.00 67.94 105 PRO A C 1
ATOM 828 O O . PRO A 1 105 ? -19.072 1.892 14.021 1.00 67.94 105 PRO A O 1
ATOM 831 N N . LYS A 1 106 ? -19.237 1.125 16.127 1.00 69.19 106 LYS A N 1
ATOM 832 C CA . LYS A 1 106 ? -20.605 1.607 16.282 1.00 69.19 106 LYS A CA 1
ATOM 833 C C . LYS A 1 106 ? -20.523 3.126 16.288 1.00 69.19 106 LYS A C 1
ATOM 835 O O . LYS A 1 106 ? -20.207 3.718 17.317 1.00 69.19 106 LYS A O 1
ATOM 840 N N . LEU A 1 107 ? -20.754 3.740 15.131 1.00 64.19 107 LEU A N 1
ATOM 841 C CA . LEU A 1 107 ? -20.951 5.173 15.044 1.00 64.19 107 LEU A CA 1
ATOM 842 C C . LEU A 1 107 ? -22.080 5.491 16.021 1.00 64.19 107 LEU A C 1
ATOM 844 O O . LEU A 1 107 ? -23.103 4.796 16.041 1.00 64.19 107 LEU A O 1
ATOM 848 N N . HIS A 1 108 ? -21.848 6.458 16.908 1.00 58.81 108 HIS A N 1
ATOM 849 C CA . HIS A 1 108 ? -22.877 6.886 17.845 1.00 58.81 108 HIS A CA 1
ATOM 850 C C . HIS A 1 108 ? -24.165 7.162 17.059 1.00 58.81 108 HIS A C 1
ATOM 852 O O . HIS A 1 108 ? -24.096 7.640 15.924 1.00 58.81 108 HIS A O 1
ATOM 858 N N . LYS A 1 109 ? -25.303 6.745 17.640 1.00 58.53 109 LYS A N 1
ATOM 859 C CA . LYS A 1 109 ? -26.646 6.783 17.035 1.00 58.53 109 LYS A CA 1
ATOM 860 C C . LYS A 1 109 ? -26.837 8.030 16.183 1.00 58.53 109 LYS A C 1
ATOM 862 O O . LYS A 1 109 ? -26.358 9.092 16.576 1.00 58.53 109 LYS A O 1
ATOM 867 N N . GLU A 1 110 ? -27.574 7.863 15.079 1.00 55.88 110 GLU A N 1
ATOM 868 C CA . GLU A 1 110 ? -27.892 8.936 14.141 1.00 55.88 110 GLU A CA 1
ATOM 869 C C . GLU A 1 110 ? -28.069 10.266 14.877 1.00 55.88 110 GLU A C 1
ATOM 871 O O . GLU A 1 110 ? -28.863 10.355 15.823 1.00 55.88 110 GLU A O 1
ATOM 876 N N . PRO A 1 111 ? -27.280 11.276 14.504 1.00 54.56 111 PRO A N 1
ATOM 877 C CA . PRO A 1 111 ? -27.297 12.536 15.203 1.00 54.56 111 PRO A CA 1
ATOM 878 C C . PRO A 1 111 ? -28.711 13.103 15.147 1.00 54.56 111 PRO A C 1
ATOM 880 O O . PRO A 1 111 ? -29.294 13.188 14.069 1.00 54.56 111 PRO A O 1
ATOM 883 N N . GLN A 1 112 ? -29.257 13.506 16.298 1.00 55.56 112 GLN A N 1
ATOM 884 C CA . GLN A 1 112 ? -30.546 14.191 16.343 1.00 55.56 112 GLN A CA 1
ATOM 885 C C . GLN A 1 112 ? -30.477 15.438 15.454 1.00 55.56 112 GLN A C 1
ATOM 887 O O . GLN A 1 112 ? -29.860 16.449 15.804 1.00 55.56 112 GLN A O 1
ATOM 892 N N . THR A 1 113 ? -31.107 15.357 14.283 1.00 54.31 113 THR A N 1
ATOM 893 C CA . THR A 1 113 ? -31.171 16.438 13.295 1.00 54.31 113 THR A CA 1
ATOM 894 C C . THR A 1 113 ? -32.176 17.522 13.660 1.00 54.31 113 THR A C 1
ATOM 896 O O . THR A 1 113 ? -32.344 18.461 12.883 1.00 54.31 113 THR A O 1
ATOM 899 N N . ASP A 1 114 ? -32.803 17.433 14.833 1.00 57.75 114 ASP A N 1
ATOM 900 C CA . ASP A 1 114 ? -33.723 18.438 15.356 1.00 57.75 114 ASP A CA 1
ATOM 901 C C . ASP A 1 114 ? -32.934 19.681 15.797 1.00 57.75 114 ASP A C 1
ATOM 903 O O . ASP A 1 114 ? -32.659 19.927 16.972 1.00 57.75 114 ASP A O 1
ATOM 907 N N . ILE A 1 115 ? -32.491 20.459 14.813 1.00 58.38 115 ILE A N 1
ATOM 908 C CA . ILE A 1 115 ? -32.140 21.862 14.983 1.00 58.38 115 ILE A CA 1
ATOM 909 C C . ILE A 1 115 ? -33.214 22.634 14.227 1.00 58.38 115 ILE A C 1
ATOM 911 O O . ILE A 1 115 ? -33.231 22.647 12.996 1.00 58.38 115 ILE A O 1
ATOM 915 N N . THR A 1 116 ? -34.129 23.262 14.958 1.00 59.72 116 THR A N 1
ATOM 916 C CA . THR A 1 116 ? -35.096 24.200 14.384 1.00 59.72 116 THR A CA 1
ATOM 917 C C . THR A 1 116 ? -34.350 25.339 13.694 1.00 59.72 116 THR A C 1
ATOM 919 O O . THR A 1 116 ? -33.467 25.963 14.282 1.00 59.72 116 THR A O 1
ATOM 922 N N . GLN A 1 117 ? -34.687 25.605 12.429 1.00 57.22 117 GLN A N 1
ATOM 923 C CA . GLN A 1 117 ? -34.026 26.623 11.602 1.00 57.22 117 GLN A CA 1
ATOM 924 C C . GLN A 1 117 ? -34.106 28.031 12.212 1.00 57.22 117 GLN A C 1
ATOM 926 O O . GLN A 1 117 ? -33.221 28.851 11.980 1.00 57.22 117 GLN A O 1
ATOM 931 N N . ASP A 1 118 ? -35.106 28.269 13.060 1.00 59.09 118 ASP A N 1
ATOM 932 C CA . ASP A 1 118 ? -35.335 29.538 13.754 1.00 59.09 118 ASP A CA 1
ATOM 933 C C . ASP A 1 118 ? -34.317 29.827 14.869 1.00 59.09 118 ASP A C 1
ATOM 935 O O . ASP A 1 118 ? -34.227 30.953 15.351 1.00 59.09 118 ASP A O 1
ATOM 939 N N . SER A 1 119 ? -33.522 28.833 15.282 1.00 59.56 119 SER A N 1
ATOM 940 C CA . SER A 1 119 ? -32.540 28.978 16.362 1.00 59.56 119 SER A CA 1
ATOM 941 C C . SER A 1 119 ? -31.250 29.688 15.929 1.00 59.56 119 SER A C 1
ATOM 943 O O . SER A 1 119 ? -30.460 30.069 16.791 1.00 59.56 119 SER A O 1
ATOM 945 N N . PHE A 1 120 ? -31.015 29.869 14.620 1.00 59.78 120 PHE A N 1
ATOM 946 C CA . PHE A 1 120 ? -29.787 30.476 14.098 1.00 59.78 120 PHE A CA 1
ATOM 947 C C . PHE A 1 120 ? -30.034 31.338 12.848 1.00 59.78 120 PHE A C 1
ATOM 949 O O . PHE A 1 120 ? -30.858 30.987 12.003 1.00 59.78 120 PHE A O 1
ATOM 956 N N . PRO A 1 121 ? -29.273 32.433 12.648 1.00 69.38 121 PRO A N 1
ATOM 957 C CA . PRO A 1 121 ? -29.269 33.163 11.382 1.00 69.38 121 PRO A CA 1
ATOM 958 C C . PRO A 1 121 ? -28.955 32.214 10.212 1.00 69.38 121 PRO A C 1
ATOM 960 O O . PRO A 1 121 ? -28.035 31.399 10.313 1.00 69.38 121 PRO A O 1
ATOM 963 N N . LYS A 1 122 ? -29.668 32.338 9.079 1.00 65.56 122 LYS A N 1
ATOM 964 C CA . LYS A 1 122 ? -29.559 31.429 7.909 1.00 65.56 122 LYS A CA 1
ATOM 965 C C . LYS A 1 122 ? -28.117 31.126 7.474 1.00 65.56 122 LYS A C 1
ATOM 967 O O . LYS A 1 122 ? -27.832 30.008 7.058 1.00 65.56 122 LYS A O 1
ATOM 972 N N . ASN A 1 123 ? -27.209 32.090 7.622 1.00 70.94 123 ASN A N 1
ATOM 973 C CA . ASN A 1 123 ? -25.811 31.975 7.197 1.00 70.94 123 ASN A CA 1
ATOM 974 C C . ASN A 1 123 ? -24.934 31.124 8.137 1.00 70.94 123 ASN A C 1
ATOM 976 O O . ASN A 1 123 ? -23.807 30.795 7.780 1.00 70.94 123 ASN A O 1
ATOM 980 N N . GLN A 1 124 ? -25.419 30.780 9.332 1.00 73.31 124 GLN A N 1
ATOM 981 C CA . GLN A 1 124 ? -24.683 29.998 10.333 1.00 73.31 124 GLN A CA 1
ATOM 982 C C . GLN A 1 124 ? -25.297 28.620 10.591 1.00 73.31 124 GLN A C 1
ATOM 984 O O . GLN A 1 124 ? -24.649 27.774 11.201 1.00 73.31 124 GLN A O 1
ATOM 989 N N . PHE A 1 125 ? -26.511 28.362 10.099 1.00 71.75 125 PHE A N 1
ATOM 990 C CA . PHE A 1 125 ? -27.233 27.115 10.352 1.00 71.75 125 PHE A CA 1
ATOM 991 C C . PHE A 1 125 ? -26.473 25.867 9.869 1.00 71.75 125 PHE A C 1
ATOM 993 O O . PHE A 1 125 ? -26.424 24.860 10.573 1.00 71.75 125 PHE A O 1
ATOM 1000 N N . SER A 1 126 ? -25.825 25.936 8.701 1.00 69.25 126 SER A N 1
ATOM 1001 C CA . SER A 1 126 ? -25.004 24.840 8.165 1.00 69.25 126 SER A CA 1
ATOM 1002 C C . SER A 1 126 ? -23.798 24.535 9.056 1.00 69.25 126 SER A C 1
ATOM 1004 O O . SER A 1 126 ? -23.557 23.375 9.388 1.00 69.25 126 SER A O 1
ATOM 1006 N N . TYR A 1 127 ? -23.082 25.570 9.499 1.00 78.50 127 TYR A N 1
ATOM 1007 C CA . TYR A 1 127 ? -21.933 25.432 10.392 1.00 78.50 127 TYR A CA 1
ATOM 1008 C C . TYR A 1 127 ? -22.341 24.941 11.784 1.00 78.50 127 TYR A C 1
ATOM 1010 O O . TYR A 1 127 ? -21.690 24.055 12.324 1.00 78.50 127 TYR A O 1
ATOM 1018 N N . ALA A 1 128 ? -23.444 25.449 12.342 1.00 72.19 128 ALA A N 1
ATOM 1019 C CA . ALA A 1 128 ? -23.978 25.011 13.631 1.00 72.19 128 ALA A CA 1
ATOM 1020 C C . ALA A 1 128 ? -24.425 23.542 13.597 1.00 72.19 128 ALA A C 1
ATOM 1022 O O . ALA A 1 128 ? -24.159 22.789 14.534 1.00 72.19 128 ALA A O 1
ATOM 1023 N N . ARG A 1 129 ? -25.043 23.108 12.488 1.00 69.62 129 ARG A N 1
ATOM 1024 C CA . ARG A 1 129 ? -25.395 21.703 12.270 1.00 69.62 129 ARG A CA 1
ATOM 1025 C C . ARG A 1 129 ? -24.148 20.832 12.264 1.00 69.62 129 ARG A C 1
ATOM 1027 O O . ARG A 1 129 ? -24.084 19.896 13.047 1.00 69.62 129 ARG A O 1
ATOM 1034 N N . ILE A 1 130 ? -23.143 21.172 11.457 1.00 71.19 130 ILE A N 1
ATOM 1035 C CA . ILE A 1 130 ? -21.879 20.423 11.397 1.00 71.19 130 ILE A CA 1
ATOM 1036 C C . ILE A 1 130 ? -21.187 20.399 12.767 1.00 71.19 130 ILE A C 1
ATOM 1038 O O . ILE A 1 130 ? -20.776 19.336 13.215 1.00 71.19 130 ILE A O 1
ATOM 1042 N N . ALA A 1 131 ? -21.111 21.529 13.470 1.00 74.19 131 ALA A N 1
ATOM 1043 C CA . ALA A 1 131 ? -20.508 21.594 14.799 1.00 74.19 131 ALA A CA 1
ATOM 1044 C C . ALA A 1 131 ? -21.210 20.662 15.799 1.00 74.19 131 ALA A C 1
ATOM 1046 O 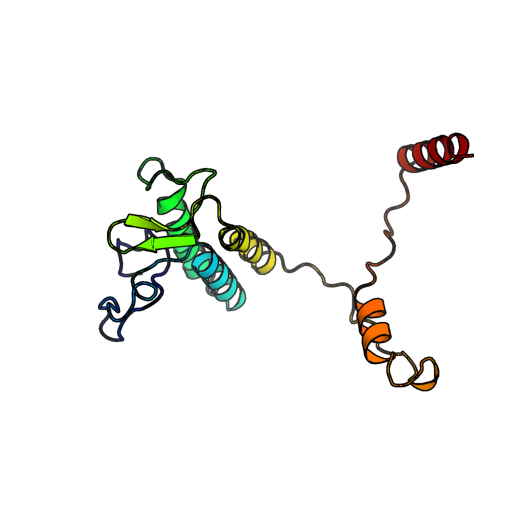O . ALA A 1 131 ? -20.531 19.976 16.554 1.00 74.19 131 ALA A O 1
ATOM 1047 N N . LYS A 1 132 ? -22.548 20.579 15.768 1.00 70.88 132 LYS A N 1
ATOM 1048 C CA . LYS A 1 132 ? -23.326 19.655 16.610 1.00 70.88 132 LYS A CA 1
ATOM 1049 C C . LYS A 1 132 ? -23.100 18.188 16.228 1.00 70.88 132 LYS A C 1
ATOM 1051 O O . LYS A 1 132 ? -23.021 17.344 17.108 1.00 70.88 132 LYS A O 1
ATOM 1056 N N . LEU A 1 133 ? -22.961 17.889 14.934 1.00 67.25 133 LEU A N 1
ATOM 1057 C CA . LEU A 1 133 ? -22.632 16.546 14.435 1.00 67.25 133 LEU A CA 1
ATOM 1058 C C . LEU A 1 133 ? -21.230 16.083 14.851 1.00 67.25 133 LEU A C 1
ATOM 1060 O O . LEU A 1 133 ? -21.004 14.893 15.036 1.00 67.25 133 LEU A O 1
ATOM 1064 N N . LEU A 1 134 ? -20.295 17.026 14.964 1.00 69.50 134 LEU A N 1
ATOM 1065 C CA . LEU A 1 134 ? -18.903 16.776 15.331 1.00 69.50 134 LEU A CA 1
ATOM 1066 C C . LEU A 1 134 ? -18.661 16.805 16.844 1.00 69.50 134 LEU A C 1
ATOM 1068 O O . LEU A 1 134 ? -17.539 16.541 17.276 1.00 69.50 134 LEU A O 1
ATOM 1072 N N . GLN A 1 135 ? -19.674 17.129 17.656 1.00 68.94 135 GLN A N 1
ATOM 1073 C CA . GLN A 1 135 ? -19.557 16.988 19.102 1.00 68.94 135 GLN A CA 1
ATOM 1074 C C . GLN A 1 135 ? -19.408 15.506 19.432 1.00 68.94 135 GLN A C 1
ATOM 1076 O O . GLN A 1 135 ? -20.311 14.701 19.209 1.00 68.94 135 GLN A O 1
ATOM 1081 N N . LEU A 1 136 ? -18.236 15.152 19.955 1.00 53.94 136 LEU A N 1
ATOM 1082 C CA . LEU A 1 136 ? -18.027 13.847 20.558 1.00 53.94 136 LEU A CA 1
ATOM 1083 C C . LEU A 1 136 ? -18.982 13.724 21.756 1.00 53.94 136 LEU A C 1
ATOM 1085 O O . LEU A 1 136 ? -19.158 14.710 22.478 1.00 53.94 136 LEU A O 1
ATOM 1089 N N . PRO A 1 137 ? -19.608 12.556 21.973 1.00 59.47 137 PRO A N 1
ATOM 1090 C CA . PRO A 1 137 ? -20.418 12.351 23.162 1.00 59.47 137 PRO A CA 1
ATOM 1091 C C . PRO A 1 137 ? -19.570 12.604 24.406 1.00 59.47 137 PRO A C 1
ATOM 1093 O O . PRO A 1 137 ? -18.372 12.300 24.425 1.00 59.47 137 PRO A O 1
ATOM 1096 N N . GLU A 1 138 ? -20.193 13.167 25.441 1.00 61.22 138 GLU A N 1
ATOM 1097 C CA . GLU A 1 138 ? -19.543 13.246 26.741 1.00 61.22 138 GLU A CA 1
ATOM 1098 C C . GLU A 1 138 ? -19.144 11.832 27.166 1.00 61.22 138 GLU A C 1
ATOM 1100 O O . GLU A 1 138 ? -19.910 10.877 27.036 1.00 61.22 138 GLU A O 1
ATOM 1105 N N . ASP A 1 139 ? -17.891 11.709 27.588 1.00 54.62 139 ASP A N 1
ATOM 1106 C CA . ASP A 1 139 ? -17.268 10.463 28.001 1.00 54.62 139 ASP A CA 1
ATOM 1107 C C . ASP A 1 139 ? -18.071 9.899 29.193 1.00 54.62 139 ASP A C 1
ATOM 1109 O O . ASP A 1 139 ? -17.850 10.289 30.337 1.00 54.62 139 ASP A O 1
ATOM 1113 N N . GLU A 1 140 ? -19.033 9.001 28.931 1.00 52.97 140 GLU A N 1
ATOM 1114 C CA . GLU A 1 140 ? -19.801 8.269 29.957 1.00 52.97 140 GLU A CA 1
ATOM 1115 C C . GLU A 1 140 ? -18.912 7.306 30.770 1.00 52.97 140 GLU A C 1
ATOM 1117 O O . GLU A 1 140 ? -19.404 6.522 31.586 1.00 52.97 140 GLU A O 1
ATOM 1122 N N . SER A 1 141 ? -17.586 7.335 30.592 1.00 57.69 141 SER A N 1
ATOM 1123 C CA . SER A 1 141 ? -16.697 6.679 31.537 1.00 57.69 141 SER A CA 1
ATOM 1124 C C . SER A 1 141 ? -16.808 7.386 32.890 1.00 57.69 141 SER A C 1
ATOM 1126 O O . SER A 1 141 ? -16.378 8.524 33.085 1.00 57.69 141 SER A O 1
ATOM 1128 N N . SER A 1 142 ? -17.412 6.689 33.858 1.00 57.12 142 SER A N 1
ATOM 1129 C CA . SER A 1 142 ? -17.410 7.069 35.270 1.00 57.12 142 SER A CA 1
ATOM 1130 C C . SER A 1 142 ? -16.000 7.523 35.645 1.00 57.12 142 SER A C 1
ATOM 1132 O O . SER A 1 142 ? -15.075 6.702 35.632 1.00 57.12 142 SER A O 1
ATOM 1134 N N . LYS A 1 143 ? -15.814 8.826 35.903 1.00 65.94 143 LYS A N 1
ATOM 1135 C CA . LYS A 1 143 ? -14.492 9.398 36.177 1.00 65.94 143 LYS A CA 1
ATOM 1136 C C . LYS A 1 143 ? -13.823 8.562 37.261 1.00 65.94 143 LYS A C 1
ATOM 1138 O O . LYS A 1 143 ? -14.306 8.500 38.390 1.00 65.94 143 LYS A O 1
ATOM 1143 N N . SER A 1 144 ? -12.726 7.895 36.913 1.00 74.94 144 SER A N 1
ATOM 1144 C CA . SER A 1 144 ? -11.981 7.109 37.886 1.00 74.94 144 SER A CA 1
ATOM 1145 C C . SER A 1 144 ? -11.526 8.033 39.020 1.00 74.94 144 SER A C 1
ATOM 1147 O O . SER A 1 144 ? -11.117 9.171 38.781 1.00 74.94 144 SER A O 1
ATOM 1149 N N . VAL A 1 145 ? -11.599 7.556 40.266 1.00 78.81 145 VAL A N 1
ATOM 1150 C CA . VAL A 1 145 ? -11.145 8.284 41.467 1.00 78.81 145 VAL A CA 1
ATOM 1151 C C . VAL A 1 145 ? -9.798 9.009 41.262 1.00 78.81 145 VAL A C 1
ATOM 1153 O O . VAL A 1 145 ? -9.718 10.192 41.600 1.00 78.81 145 VAL A O 1
ATOM 1156 N N . PRO A 1 146 ? -8.756 8.399 40.653 1.00 79.38 146 PRO A N 1
ATOM 1157 C CA . PRO A 1 146 ? -7.501 9.108 40.390 1.00 79.38 146 PRO A CA 1
ATOM 1158 C C . PRO A 1 146 ? -7.637 10.310 39.438 1.00 79.38 146 PRO A C 1
ATOM 1160 O O . PRO A 1 146 ? -6.960 11.317 39.640 1.00 79.38 146 PRO A O 1
ATOM 1163 N N . ARG A 1 147 ? -8.530 10.259 38.439 1.00 75.69 147 ARG A N 1
ATOM 1164 C CA . ARG A 1 147 ? -8.779 11.371 37.501 1.00 75.69 147 ARG A CA 1
ATOM 1165 C C . ARG A 1 147 ? -9.445 12.554 38.209 1.00 75.69 147 ARG A C 1
ATOM 1167 O O . ARG A 1 147 ? -9.064 13.696 37.976 1.00 75.69 147 ARG A O 1
ATOM 1174 N N . VAL A 1 148 ? -10.367 12.277 39.135 1.00 81.75 148 VAL A N 1
ATOM 1175 C CA . VAL A 1 148 ? -11.019 13.306 39.967 1.00 81.75 148 VAL A CA 1
ATOM 1176 C C . VAL A 1 148 ? -10.010 13.994 40.888 1.00 81.75 148 VAL A C 1
ATOM 1178 O O . VAL A 1 148 ? -9.989 15.220 40.974 1.00 81.75 148 VAL A O 1
ATOM 1181 N N . ILE A 1 149 ? -9.131 13.225 41.540 1.00 84.69 149 ILE A N 1
ATOM 1182 C CA . ILE A 1 149 ? -8.082 13.782 42.410 1.00 84.69 149 ILE A CA 1
ATOM 1183 C C . ILE A 1 149 ? -7.126 14.669 41.604 1.00 84.69 149 ILE A C 1
ATOM 1185 O O . ILE A 1 149 ? -6.812 15.778 42.036 1.00 84.69 149 ILE A O 1
ATOM 1189 N N . TYR A 1 150 ? -6.703 14.218 40.419 1.00 83.56 150 TYR A N 1
ATOM 1190 C CA 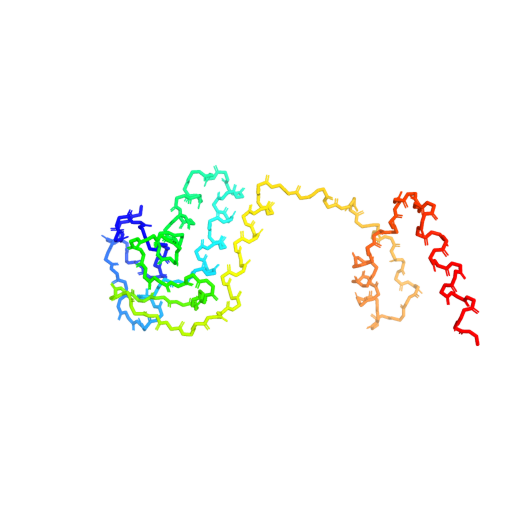. TYR A 1 150 ? -5.855 15.005 39.524 1.00 83.56 150 TYR A CA 1
ATOM 1191 C C . TYR A 1 150 ? -6.503 16.342 39.128 1.00 83.56 150 TYR A C 1
ATOM 1193 O O . TYR A 1 150 ? -5.845 17.379 39.193 1.00 83.56 150 TYR A O 1
ATOM 1201 N N . GLU A 1 151 ? -7.792 16.343 38.771 1.00 83.81 151 GLU A N 1
ATOM 1202 C CA . GLU A 1 151 ? -8.532 17.562 38.412 1.00 83.81 151 GLU A CA 1
ATOM 1203 C C . GLU A 1 151 ? -8.649 18.542 39.593 1.00 83.81 151 GLU A C 1
ATOM 1205 O O . GLU A 1 151 ? -8.419 19.739 39.418 1.00 83.81 151 GLU A O 1
ATOM 1210 N N . ILE A 1 152 ? -8.933 18.047 40.806 1.00 85.75 152 ILE A N 1
ATOM 1211 C CA . ILE A 1 152 ? -9.002 18.875 42.023 1.00 85.75 152 ILE A CA 1
ATOM 1212 C C . ILE A 1 152 ? -7.648 19.521 42.314 1.00 85.75 152 ILE A C 1
ATOM 1214 O O . ILE A 1 152 ? -7.578 20.719 42.583 1.00 85.75 152 ILE A O 1
ATOM 1218 N N . VAL A 1 153 ? -6.572 18.735 42.259 1.00 86.69 153 VAL A N 1
ATOM 1219 C CA . VAL A 1 153 ? -5.211 19.223 42.495 1.00 86.69 153 VAL A CA 1
ATOM 1220 C C . VAL A 1 153 ? -4.848 20.271 41.448 1.00 86.69 153 VAL A C 1
ATOM 1222 O O . VAL A 1 153 ? -4.452 21.374 41.813 1.00 86.69 153 VAL A O 1
ATOM 1225 N N . ARG A 1 154 ? -5.060 19.977 40.161 1.00 82.81 154 ARG A N 1
ATOM 1226 C CA . ARG A 1 154 ? -4.767 20.899 39.058 1.00 82.81 154 ARG A CA 1
ATOM 1227 C C . ARG A 1 154 ? -5.476 22.241 39.231 1.00 82.81 154 ARG A C 1
ATOM 1229 O O . ARG A 1 154 ? -4.815 23.271 39.181 1.00 82.81 154 ARG A O 1
ATOM 1236 N N . ASN A 1 155 ? -6.783 22.226 39.492 1.00 80.69 155 ASN A N 1
ATOM 1237 C CA . ASN A 1 155 ? -7.576 23.450 39.618 1.00 80.69 155 ASN A CA 1
ATOM 1238 C C . ASN A 1 155 ? -7.187 24.290 40.843 1.00 80.69 155 ASN A C 1
ATOM 1240 O O . ASN A 1 155 ? -7.362 25.505 40.834 1.00 80.69 155 ASN A O 1
ATOM 1244 N N . ARG A 1 156 ? -6.627 23.660 41.883 1.00 78.56 156 ARG A N 1
ATOM 1245 C CA . ARG A 1 156 ? -6.162 24.337 43.100 1.00 78.56 156 ARG A CA 1
ATOM 1246 C C . ARG A 1 156 ? -4.822 25.060 42.924 1.00 78.56 156 ARG A C 1
ATOM 1248 O O . ARG A 1 156 ? -4.513 25.933 43.724 1.00 78.56 156 ARG A O 1
ATOM 1255 N N . PHE A 1 157 ? -4.045 24.701 41.901 1.00 69.94 157 PHE A N 1
ATOM 1256 C CA . PHE A 1 157 ? -2.741 25.302 41.593 1.00 69.94 157 PHE A CA 1
ATOM 1257 C C . PHE A 1 157 ? -2.766 26.240 40.375 1.00 69.94 157 PHE A C 1
ATOM 1259 O O . PHE A 1 157 ? -1.734 26.800 40.018 1.00 69.94 157 PHE A O 1
ATOM 1266 N N . THR A 1 158 ? -3.927 26.423 39.740 1.00 58.38 158 THR A N 1
ATOM 1267 C CA . THR A 1 158 ? -4.137 27.358 38.620 1.00 58.38 158 THR A CA 1
ATOM 1268 C C . THR A 1 158 ? -4.956 28.602 39.004 1.00 58.38 158 THR A C 1
ATOM 1270 O O . THR A 1 158 ? -5.586 29.194 38.132 1.00 58.38 158 THR A O 1
ATOM 1273 N N . SER A 1 159 ? -4.981 28.991 40.287 1.00 50.28 159 SER A N 1
ATOM 1274 C CA . SER A 1 159 ? -5.455 30.316 40.744 1.00 50.28 159 SER A CA 1
ATOM 1275 C C . SER A 1 159 ? -4.291 31.257 41.011 1.00 50.28 159 SER A C 1
ATOM 1277 O O . SER A 1 159 ? -3.268 30.766 41.536 1.00 50.28 159 SER A O 1
#

Foldseek 3Di:
DPQPQLLAADQQAADPVGHQDPPDPRSQKHFLLVLLLVLLVCLLVVVNVVSVSRNNSNCSQQPDPNHLPLVCFRARIAGSVRRGDHTPDDSNVSNCSNVCSVCVDPDPPDQPQPDDCVVDDVVCPVVVSVVSVPDDPDDPPPQPPVNVVVVVVVVVVPD

Radius of gyration: 23.36 Å; chains: 1; bounding box: 49×46×65 Å

Secondary structure (DSSP, 8-state):
--GGGGTT--BS-B-TTS-B--SSTTTTEE-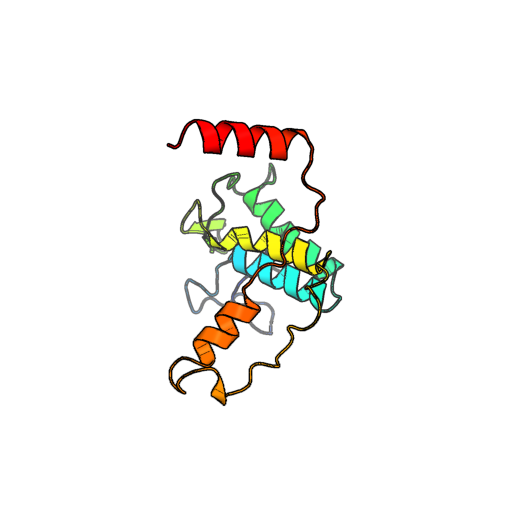HHHHHHHHHHHHHTT-HHHHHHHHHHHHHHHTSTTS-S-TT---SEEETTS-EESSS-SGGGGGHHHHHHHS-----S-------GGGS-TTTHHHHHHHHHT-PPP--S---HHHHHHHHHHHHS--

InterPro domains:
  IPR006775 Glycosyl-hydrolase family 116, catalytic region [PF04685] (1-98)
  IPR008928 Six-hairpin glycosidase superfamily [SSF48208] (24-103)
  IPR052566 Non-lysosomal glucosylceramidase [PTHR12654] (1-119)

pLDDT: mean 85.31, std 15.19, range [50.28, 98.56]

Organism: Aegilops tauschii subsp. strangulata (NCBI:txid200361)

Sequence (159 aa):
MKFKDGNRGAINGMWPDGTLDMSTMQSREIWPGVTYALAASMIQEGMVEEGFKTAEGVYHAAWSSEGLGYAFQTPESWNNDDEYRSLCYMRPLAIWAIQWALSNPKLHKEPQTDITQDSFPKNQFSYARIAKLLQLPEDESSKSVPRVIYEIVRNRFTS